Protein AF-A0A3D2JU35-F1 (afdb_monomer_lite)

pLDDT: mean 88.33, std 12.76, range [38.47, 97.06]

Secondary structure (DSSP, 8-state):
--------TT-HHHHHHHHHHTT--HHHHHHHHHTTHHHHHHHHHHHHHHHTT--SSSEEEETTTTEEEESS--HHHHHHHHHHHHHHHTT-

Sequence (92 aa):
MLLRCALHLGLTDVLEQLLEKSNIDIESIRAVFCTGEAHALLESDLREKESLQLSGNPTFVLNEARQKLYGNVGYGVIEANIKEVLKSQNAG

Structure (mmCIF, N/CA/C/O backbone):
data_AF-A0A3D2JU35-F1
#
_entry.id   AF-A0A3D2JU35-F1
#
loop_
_atom_site.group_PDB
_atom_site.id
_atom_site.type_symbol
_atom_site.label_atom_id
_atom_site.label_alt_id
_atom_site.label_comp_id
_atom_site.label_asym_id
_atom_site.label_entity_id
_atom_site.label_seq_id
_atom_site.pdbx_PDB_ins_code
_atom_site.Cartn_x
_atom_site.Cartn_y
_atom_site.Cartn_z
_atom_site.occupancy
_atom_site.B_iso_or_equiv
_atom_site.auth_seq_id
_atom_site.auth_comp_id
_atom_site.auth_asym_id
_atom_site.auth_atom_id
_atom_site.pdbx_PDB_model_num
ATOM 1 N N . MET A 1 1 ? 29.060 9.480 8.451 1.00 38.47 1 MET A N 1
ATOM 2 C CA . MET A 1 1 ? 29.241 8.281 7.600 1.00 38.47 1 MET A CA 1
ATOM 3 C C . MET A 1 1 ? 27.873 7.666 7.275 1.00 38.47 1 MET A C 1
ATOM 5 O O . MET A 1 1 ? 27.588 6.575 7.728 1.00 38.47 1 MET A O 1
ATOM 9 N N . LEU A 1 2 ? 26.999 8.365 6.537 1.00 43.22 2 LEU A N 1
ATOM 10 C CA . LEU A 1 2 ? 25.684 7.844 6.107 1.00 43.22 2 LEU A CA 1
ATOM 11 C C . LEU A 1 2 ? 25.260 8.500 4.781 1.00 43.22 2 LEU A C 1
ATOM 13 O O . LEU A 1 2 ? 24.245 9.175 4.696 1.00 43.22 2 LEU A O 1
ATOM 17 N N . LEU A 1 3 ? 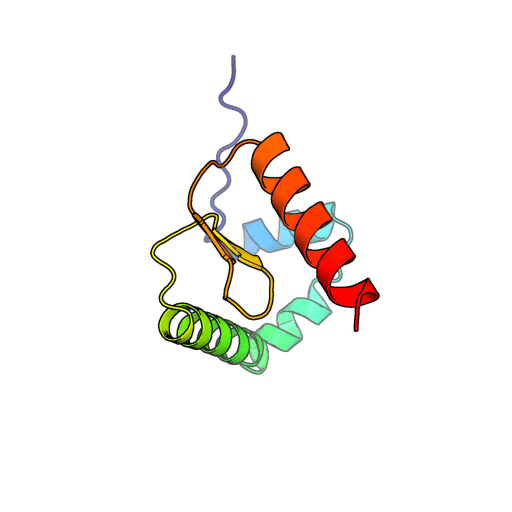26.069 8.328 3.737 1.00 46.50 3 LEU A N 1
ATOM 18 C CA . LEU A 1 3 ? 25.628 8.556 2.359 1.00 46.50 3 LEU A CA 1
ATOM 19 C C . LEU A 1 3 ? 25.962 7.291 1.564 1.00 46.50 3 LEU A C 1
ATOM 21 O O . LEU A 1 3 ? 26.897 7.253 0.771 1.00 46.50 3 LEU A O 1
ATOM 25 N N . ARG A 1 4 ? 25.279 6.187 1.878 1.00 49.97 4 ARG A N 1
ATOM 26 C CA . ARG A 1 4 ? 25.370 4.968 1.068 1.00 49.97 4 ARG A CA 1
ATOM 27 C C . ARG A 1 4 ? 24.235 4.999 0.049 1.00 49.97 4 ARG A C 1
ATOM 29 O O . ARG A 1 4 ? 23.097 4.721 0.391 1.00 49.97 4 ARG A O 1
ATOM 36 N N . CYS A 1 5 ? 24.613 5.366 -1.174 1.00 52.78 5 CYS A N 1
ATOM 37 C CA . CYS A 1 5 ? 23.927 5.100 -2.438 1.00 52.78 5 CYS A CA 1
ATOM 38 C C . CYS A 1 5 ? 22.491 5.636 -2.559 1.00 52.78 5 CYS A C 1
ATOM 40 O O . CYS A 1 5 ? 21.525 4.915 -2.334 1.00 52.78 5 CYS A O 1
ATOM 42 N N . ALA A 1 6 ? 22.351 6.882 -3.020 1.00 76.50 6 ALA A N 1
ATOM 43 C CA . ALA A 1 6 ? 21.108 7.302 -3.660 1.00 76.50 6 ALA A CA 1
ATOM 44 C C . ALA A 1 6 ? 20.969 6.536 -4.987 1.00 76.50 6 ALA A C 1
ATOM 46 O O . ALA A 1 6 ? 21.811 6.677 -5.873 1.00 76.50 6 ALA A O 1
ATOM 47 N N . LEU A 1 7 ? 19.943 5.693 -5.102 1.00 82.19 7 LEU A N 1
ATOM 48 C CA . LEU A 1 7 ? 19.612 4.967 -6.327 1.00 82.19 7 LEU A CA 1
ATOM 49 C C . LEU A 1 7 ? 18.515 5.736 -7.073 1.00 82.19 7 LEU A C 1
ATOM 51 O O . LEU A 1 7 ? 17.534 6.156 -6.458 1.00 82.19 7 LEU A O 1
ATOM 55 N N . HIS A 1 8 ? 18.663 5.940 -8.384 1.00 86.94 8 HIS A N 1
ATOM 56 C CA . HIS A 1 8 ? 17.645 6.641 -9.167 1.00 86.94 8 HIS A CA 1
ATOM 57 C C . HIS A 1 8 ? 16.533 5.669 -9.581 1.00 86.94 8 HIS A C 1
ATOM 59 O O . HIS A 1 8 ? 16.620 5.016 -10.615 1.00 86.94 8 HIS A O 1
ATOM 65 N N . LEU A 1 9 ? 15.481 5.581 -8.761 1.00 87.56 9 LEU A N 1
ATOM 66 C CA . LEU A 1 9 ? 14.341 4.675 -8.975 1.00 87.56 9 LEU A CA 1
ATOM 67 C C . LEU A 1 9 ? 13.482 5.023 -10.205 1.00 87.56 9 LEU A C 1
ATOM 69 O O . LEU A 1 9 ? 12.588 4.262 -10.550 1.00 87.56 9 LEU A O 1
ATOM 73 N N . GLY A 1 10 ? 13.746 6.154 -10.869 1.00 88.00 10 GLY A N 1
ATOM 74 C CA . GLY A 1 10 ? 13.110 6.508 -12.141 1.00 88.00 10 GLY A CA 1
ATOM 75 C C . GLY A 1 10 ? 13.699 5.791 -13.363 1.00 88.00 10 GLY A C 1
ATOM 76 O O . GLY A 1 10 ? 13.187 5.980 -14.461 1.00 88.00 10 GLY A O 1
ATOM 77 N N . LEU A 1 11 ? 14.773 5.006 -13.201 1.00 92.06 11 LEU A N 1
ATOM 78 C CA . LEU A 1 11 ? 15.412 4.264 -14.294 1.00 92.06 11 LEU A CA 1
ATOM 79 C C . LEU A 1 11 ? 15.004 2.794 -14.267 1.00 92.06 11 LEU A C 1
ATOM 81 O O . LEU A 1 11 ? 15.187 2.120 -13.253 1.00 92.06 11 LEU A O 1
ATOM 85 N N . THR A 1 12 ? 14.550 2.278 -15.407 1.00 90.06 12 THR A N 1
ATOM 86 C CA . THR A 1 12 ? 14.168 0.867 -15.561 1.00 90.06 12 THR A CA 1
ATOM 87 C C . THR A 1 12 ? 15.316 -0.076 -15.207 1.00 90.06 12 THR A C 1
ATOM 89 O O . THR A 1 12 ? 15.129 -0.953 -14.371 1.00 90.06 12 THR A O 1
ATOM 92 N N . ASP A 1 13 ? 16.527 0.171 -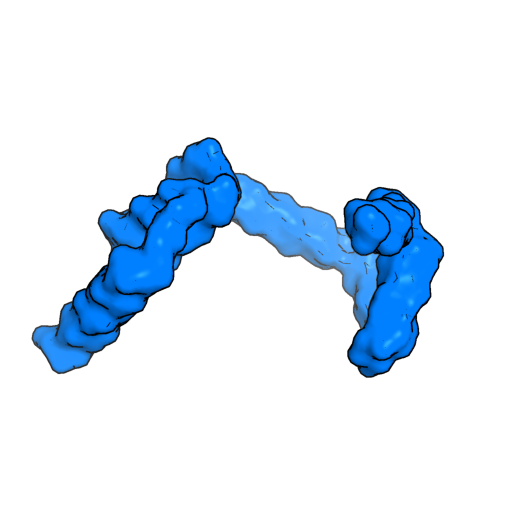15.715 1.00 92.31 13 ASP A N 1
ATOM 93 C CA . ASP A 1 13 ? 17.705 -0.668 -15.437 1.00 92.31 13 ASP A CA 1
ATOM 94 C C . ASP A 1 13 ? 18.028 -0.765 -13.938 1.00 92.31 13 ASP A C 1
ATOM 96 O O . ASP A 1 13 ? 18.542 -1.774 -13.455 1.00 92.31 13 ASP A O 1
ATOM 100 N N . VAL A 1 14 ? 17.742 0.297 -13.179 1.00 93.31 14 VAL A N 1
ATOM 101 C CA . VAL A 1 14 ? 17.938 0.321 -11.726 1.00 93.31 14 VAL A CA 1
ATOM 102 C C . VAL A 1 14 ? 16.890 -0.542 -11.027 1.00 93.31 14 VAL A C 1
ATOM 104 O O . VAL A 1 14 ? 17.228 -1.269 -10.092 1.00 93.31 14 VAL A O 1
ATOM 107 N N . LEU A 1 15 ? 15.632 -0.468 -11.463 1.00 91.50 15 LEU A N 1
ATOM 108 C CA . LEU A 1 15 ? 14.549 -1.286 -10.921 1.00 91.50 15 LEU A CA 1
ATOM 109 C C . LEU A 1 15 ? 14.766 -2.771 -11.240 1.00 91.50 15 LEU A C 1
ATOM 111 O O . LEU A 1 15 ? 14.624 -3.601 -10.348 1.00 91.50 15 LEU A O 1
ATOM 115 N N . GLU A 1 16 ? 15.197 -3.108 -12.454 1.00 92.12 16 GLU A N 1
ATOM 116 C CA . GLU A 1 16 ? 15.505 -4.486 -12.857 1.00 92.12 16 GLU A CA 1
ATOM 117 C C . GLU A 1 16 ? 16.639 -5.093 -12.021 1.00 92.12 16 GLU A C 1
ATOM 119 O O . GLU A 1 16 ? 16.485 -6.184 -11.475 1.00 92.12 16 GLU A O 1
ATOM 124 N N . GLN A 1 17 ? 17.718 -4.343 -11.775 1.00 92.38 17 GLN A N 1
ATOM 125 C CA . GLN A 1 17 ? 18.788 -4.779 -10.866 1.00 92.38 17 GLN A CA 1
ATOM 126 C C . GLN A 1 17 ? 18.303 -5.028 -9.429 1.00 92.38 17 GLN A C 1
ATOM 128 O O . GLN A 1 17 ? 18.888 -5.840 -8.706 1.00 92.38 17 GLN A O 1
ATOM 133 N N . LEU A 1 18 ? 17.286 -4.297 -8.960 1.00 92.56 18 LEU A N 1
ATOM 134 C CA . LEU A 1 18 ? 16.684 -4.538 -7.645 1.00 92.56 18 LEU A CA 1
ATOM 135 C C . LEU A 1 18 ? 15.822 -5.803 -7.655 1.00 92.56 18 LEU A C 1
ATOM 137 O O . LEU A 1 18 ? 15.909 -6.588 -6.714 1.00 92.56 18 LEU A O 1
ATOM 141 N N . LEU A 1 19 ? 15.048 -6.024 -8.718 1.00 93.00 19 LEU A N 1
ATOM 142 C CA . LEU A 1 19 ? 14.223 -7.221 -8.891 1.00 93.00 19 LEU A CA 1
ATOM 143 C C . LEU A 1 19 ? 15.076 -8.494 -8.948 1.00 93.00 19 LEU A C 1
ATOM 145 O O . LEU A 1 19 ? 14.784 -9.449 -8.228 1.00 93.00 19 LEU A O 1
ATOM 149 N N . GLU A 1 20 ? 16.182 -8.468 -9.696 1.00 92.81 20 GLU A N 1
ATOM 150 C CA . GLU A 1 20 ? 17.191 -9.537 -9.726 1.00 92.81 20 GLU A CA 1
ATOM 151 C C . GLU A 1 20 ? 17.715 -9.867 -8.323 1.00 92.81 20 GLU A C 1
ATOM 153 O O . GLU A 1 20 ? 17.729 -11.026 -7.909 1.00 92.81 20 GLU A O 1
ATOM 158 N N . LYS A 1 21 ? 18.098 -8.844 -7.546 1.00 93.44 21 LYS A N 1
ATOM 159 C CA . LYS A 1 21 ? 18.594 -9.019 -6.168 1.00 93.44 21 LYS A CA 1
ATOM 160 C C . LYS A 1 21 ? 17.536 -9.561 -5.214 1.00 93.44 21 LYS A C 1
ATOM 162 O O . LYS A 1 21 ? 17.882 -10.238 -4.248 1.00 93.44 21 LYS A O 1
ATOM 167 N N . SER A 1 22 ? 16.270 -9.243 -5.462 1.00 93.50 22 SER A N 1
ATOM 168 C CA . SER A 1 22 ? 15.125 -9.749 -4.706 1.00 93.50 22 SER A CA 1
ATOM 169 C C . SER A 1 22 ? 14.614 -11.097 -5.218 1.00 93.50 22 SER A C 1
ATOM 171 O O . SER A 1 22 ? 13.656 -11.619 -4.653 1.00 93.50 22 SER A O 1
ATOM 173 N N . ASN A 1 23 ? 15.264 -11.681 -6.234 1.00 93.94 23 ASN A N 1
ATOM 174 C CA . ASN A 1 23 ? 14.908 -12.965 -6.833 1.00 93.94 23 ASN A CA 1
ATOM 175 C C . ASN A 1 23 ? 13.461 -12.989 -7.375 1.00 93.94 23 ASN A C 1
ATOM 177 O O . ASN A 1 23 ? 12.758 -13.996 -7.257 1.00 93.94 23 ASN A O 1
ATOM 181 N N . ILE A 1 24 ? 13.023 -11.855 -7.932 1.00 93.50 24 ILE A N 1
ATOM 182 C CA . ILE A 1 24 ? 11.711 -11.658 -8.558 1.00 93.50 24 ILE A CA 1
ATOM 183 C C . ILE A 1 24 ? 11.857 -11.821 -10.075 1.00 93.50 24 ILE A C 1
ATOM 185 O O . ILE A 1 24 ? 12.806 -11.309 -10.667 1.00 93.50 24 ILE A O 1
ATOM 189 N N . ASP A 1 25 ? 10.912 -12.521 -10.706 1.00 93.25 25 ASP A N 1
ATOM 190 C CA . ASP A 1 25 ? 10.918 -12.762 -12.151 1.00 93.25 25 ASP A CA 1
ATOM 191 C C . ASP A 1 25 ? 10.633 -11.477 -12.946 1.00 93.25 25 ASP A C 1
ATOM 193 O O . ASP A 1 25 ? 9.495 -11.000 -13.010 1.00 93.25 25 ASP A O 1
ATOM 197 N N . ILE A 1 26 ? 11.677 -10.931 -13.572 1.00 93.06 26 ILE A N 1
ATOM 198 C CA . ILE A 1 26 ? 11.615 -9.706 -14.377 1.00 93.06 26 ILE A CA 1
ATOM 199 C C . ILE A 1 26 ? 10.693 -9.870 -15.586 1.00 93.06 26 ILE A C 1
ATOM 201 O O . ILE A 1 26 ? 9.972 -8.930 -15.929 1.00 93.06 26 ILE A O 1
ATOM 205 N N . GLU A 1 27 ? 10.680 -11.039 -16.229 1.00 92.25 27 GLU A N 1
ATOM 206 C CA . GLU A 1 27 ? 9.920 -11.229 -17.467 1.00 92.25 27 GLU A CA 1
ATOM 207 C C . GLU A 1 27 ? 8.411 -11.175 -17.203 1.00 92.25 27 GLU A C 1
ATOM 209 O O . GLU A 1 27 ? 7.675 -10.535 -17.960 1.00 92.25 27 GLU A O 1
ATOM 214 N N . SER A 1 28 ? 7.955 -11.733 -16.074 1.00 90.62 28 SER A N 1
ATOM 215 C CA . SER A 1 28 ? 6.560 -11.593 -15.638 1.00 90.62 28 SER A CA 1
ATOM 216 C C . SER A 1 28 ? 6.147 -10.129 -15.443 1.00 90.62 28 SER A C 1
ATOM 218 O O . SER A 1 28 ? 5.050 -9.737 -15.835 1.00 90.62 28 SER A O 1
ATOM 220 N N . ILE A 1 29 ? 7.039 -9.295 -14.901 1.00 90.12 29 ILE A N 1
ATOM 221 C CA . ILE A 1 29 ? 6.776 -7.873 -14.661 1.00 90.12 29 ILE A CA 1
ATOM 222 C C . ILE A 1 29 ? 6.727 -7.112 -15.987 1.00 90.12 29 ILE A C 1
ATOM 224 O O . ILE A 1 29 ? 5.777 -6.366 -16.233 1.00 90.12 29 ILE A O 1
ATOM 228 N N . ARG A 1 30 ? 7.712 -7.323 -16.870 1.00 89.25 30 ARG A N 1
ATOM 229 C CA . ARG A 1 30 ? 7.762 -6.686 -18.196 1.00 89.25 30 ARG A CA 1
ATOM 230 C C . ARG A 1 30 ? 6.497 -6.960 -19.005 1.00 89.25 30 ARG A C 1
ATOM 232 O O . ARG A 1 30 ? 5.958 -6.033 -19.607 1.00 89.25 30 ARG A O 1
ATOM 239 N N . ALA A 1 31 ? 5.986 -8.191 -18.962 1.00 90.44 31 ALA A N 1
ATOM 240 C CA . ALA A 1 31 ? 4.756 -8.558 -19.656 1.00 90.44 31 ALA A CA 1
ATOM 241 C C . ALA A 1 31 ? 3.561 -7.671 -19.249 1.00 90.44 31 ALA A C 1
ATOM 243 O O . ALA A 1 31 ? 2.844 -7.185 -20.123 1.00 90.44 31 ALA A O 1
ATOM 244 N N . VAL A 1 32 ? 3.392 -7.388 -17.951 1.00 89.38 32 VAL A N 1
ATOM 245 C CA . VAL A 1 32 ? 2.295 -6.547 -17.426 1.00 89.38 32 VAL A CA 1
ATOM 246 C C . VAL A 1 32 ? 2.466 -5.067 -17.806 1.00 89.38 32 VAL A C 1
ATOM 248 O O . VAL A 1 32 ? 1.485 -4.357 -18.041 1.00 89.38 32 VAL A O 1
ATOM 251 N N . PHE A 1 33 ? 3.706 -4.579 -17.919 1.00 86.81 33 PHE A N 1
ATOM 252 C CA . PHE A 1 33 ? 3.968 -3.225 -18.422 1.00 86.81 33 PHE A CA 1
ATOM 253 C C . PHE A 1 33 ? 3.687 -3.098 -19.928 1.00 86.81 33 PHE A C 1
ATOM 255 O O . PHE A 1 33 ? 3.169 -2.071 -20.365 1.00 86.81 33 PHE A O 1
ATOM 262 N N . CYS A 1 34 ? 3.962 -4.138 -20.724 1.00 88.50 34 CYS A N 1
ATOM 263 C CA . CYS A 1 34 ? 3.711 -4.132 -22.169 1.00 88.50 34 CYS A CA 1
ATOM 264 C C . CYS A 1 34 ? 2.220 -4.147 -22.541 1.00 88.50 34 CYS A C 1
ATOM 266 O O . CYS A 1 34 ? 1.861 -3.637 -23.601 1.00 88.50 34 CYS A O 1
ATOM 268 N N . THR A 1 35 ? 1.348 -4.709 -21.699 1.00 91.38 35 THR A N 1
ATOM 269 C CA . THR A 1 35 ? -0.107 -4.739 -21.947 1.00 91.38 35 THR A CA 1
ATOM 270 C C . THR A 1 35 ? -0.820 -3.451 -21.529 1.00 91.38 35 THR A C 1
ATOM 272 O O . THR A 1 35 ? -1.996 -3.276 -21.841 1.00 91.38 35 THR A O 1
ATOM 275 N N . GLY A 1 36 ? -0.136 -2.543 -20.823 1.00 88.62 36 GLY A N 1
ATOM 276 C CA . GLY A 1 36 ? -0.737 -1.341 -20.239 1.00 88.62 36 GLY A CA 1
ATOM 277 C C . GLY A 1 36 ? -1.577 -1.605 -18.983 1.00 88.62 36 GLY A C 1
ATOM 278 O O . GLY A 1 36 ? -2.091 -0.660 -18.386 1.00 88.62 36 GLY A O 1
ATOM 279 N N . GLU A 1 37 ? -1.685 -2.859 -18.543 1.00 92.25 37 GLU A N 1
ATOM 280 C CA . GLU A 1 37 ? -2.453 -3.259 -17.361 1.00 92.25 37 GLU A CA 1
ATOM 281 C C . GLU A 1 37 ? -1.931 -2.580 -16.090 1.00 92.25 37 GLU A C 1
ATOM 283 O O . GLU A 1 37 ? -2.715 -2.019 -15.326 1.00 92.25 37 GLU A O 1
ATOM 288 N N . ALA A 1 38 ? -0.605 -2.515 -15.918 1.00 91.62 38 ALA A N 1
ATOM 289 C CA . ALA A 1 38 ? 0.017 -1.799 -14.801 1.00 91.62 38 ALA A CA 1
ATOM 290 C C . ALA A 1 38 ? -0.401 -0.317 -14.745 1.00 91.62 38 ALA A C 1
ATOM 292 O O . ALA A 1 38 ? -0.651 0.224 -13.668 1.00 91.62 38 ALA A O 1
ATOM 293 N N . HIS A 1 39 ? -0.511 0.342 -15.903 1.00 92.88 39 HIS A N 1
ATOM 294 C CA . HIS A 1 39 ? -0.935 1.740 -15.979 1.00 92.88 39 HIS A CA 1
ATOM 295 C C . HIS A 1 39 ? -2.423 1.907 -15.657 1.00 92.88 39 HIS A C 1
ATOM 297 O O . HIS A 1 39 ? -2.792 2.858 -14.973 1.00 92.88 39 HIS A O 1
ATOM 303 N N . ALA A 1 40 ? -3.271 0.984 -16.117 1.00 94.94 40 ALA A N 1
ATOM 304 C CA . ALA A 1 40 ? -4.701 1.006 -15.824 1.00 94.94 40 ALA A CA 1
ATOM 305 C C . ALA A 1 40 ? -4.987 0.792 -14.328 1.00 94.94 40 ALA A C 1
ATOM 307 O O . ALA A 1 40 ? -5.830 1.491 -13.765 1.00 94.94 40 ALA A O 1
ATOM 308 N N . LEU A 1 41 ? -4.261 -0.127 -13.683 1.00 95.50 41 LEU A N 1
ATOM 309 C CA . LEU A 1 41 ? -4.340 -0.349 -12.237 1.00 95.50 41 LEU A CA 1
ATOM 310 C C . LEU A 1 41 ? -3.887 0.889 -11.457 1.00 95.50 41 LEU A C 1
ATOM 312 O O . LEU A 1 41 ? -4.620 1.357 -10.593 1.00 95.50 41 LEU A O 1
ATOM 316 N N . LEU A 1 42 ? -2.751 1.491 -11.828 1.00 95.00 42 LEU A N 1
ATOM 317 C CA . LEU A 1 42 ? -2.277 2.725 -11.192 1.00 95.00 42 LEU A CA 1
ATOM 318 C C . LEU A 1 42 ? -3.304 3.863 -11.304 1.00 95.00 42 LEU A C 1
ATOM 320 O O . LEU A 1 42 ? -3.551 4.584 -10.342 1.00 95.00 42 LEU A O 1
ATOM 324 N N . GLU A 1 43 ? -3.918 4.029 -12.472 1.00 96.69 43 GLU A N 1
ATOM 325 C CA . GLU A 1 43 ? -4.957 5.037 -12.680 1.00 96.69 43 GLU A CA 1
ATOM 326 C C . GLU A 1 43 ? -6.226 4.740 -11.855 1.00 96.69 43 GLU A C 1
ATOM 328 O O . GLU A 1 43 ? -6.882 5.660 -11.362 1.00 96.69 43 GLU A O 1
ATOM 333 N N . SER A 1 44 ? -6.576 3.462 -11.676 1.00 97.06 44 SER A N 1
ATOM 334 C CA . SER A 1 44 ? -7.659 3.053 -10.777 1.00 97.06 44 SER A CA 1
ATOM 335 C C . SER A 1 44 ? -7.366 3.461 -9.332 1.00 97.06 44 SER A C 1
ATOM 337 O O . SER A 1 44 ? -8.229 4.060 -8.689 1.00 97.06 44 SER A O 1
ATOM 339 N N . ASP A 1 45 ? -6.142 3.233 -8.854 1.00 94.75 45 ASP A N 1
ATOM 340 C CA . ASP A 1 45 ? -5.713 3.626 -7.507 1.00 94.75 45 ASP A CA 1
ATOM 341 C C . ASP A 1 45 ? -5.748 5.156 -7.325 1.00 94.75 45 ASP A C 1
ATOM 343 O O . ASP A 1 45 ? -6.151 5.669 -6.276 1.00 94.75 45 ASP A O 1
ATOM 347 N N . LEU A 1 46 ? -5.370 5.920 -8.359 1.00 94.75 46 LEU A N 1
ATOM 348 C CA . LEU A 1 46 ? -5.454 7.385 -8.347 1.00 94.75 46 LEU A CA 1
ATOM 349 C C . LEU A 1 46 ? -6.906 7.880 -8.280 1.00 94.75 46 LEU A C 1
ATOM 351 O O . LEU A 1 46 ? -7.198 8.794 -7.506 1.00 94.75 46 LEU A O 1
ATOM 355 N N . ARG A 1 47 ? -7.829 7.254 -9.019 1.00 96.69 47 ARG A N 1
ATOM 356 C CA . ARG A 1 47 ? -9.269 7.549 -8.913 1.00 96.69 47 ARG A CA 1
ATOM 357 C C . ARG A 1 47 ? -9.832 7.182 -7.543 1.00 96.69 47 ARG A C 1
ATOM 359 O O . ARG A 1 47 ? -10.624 7.937 -6.978 1.00 96.69 47 ARG A O 1
ATOM 366 N N . GLU A 1 48 ? -9.424 6.048 -6.983 1.00 94.50 48 GLU A N 1
ATOM 367 C CA . GLU A 1 48 ? -9.851 5.636 -5.646 1.00 94.50 48 GLU A CA 1
ATOM 368 C C . GLU A 1 48 ? -9.370 6.629 -4.581 1.00 94.50 48 GLU A C 1
ATOM 370 O O . GLU A 1 48 ? -10.150 7.039 -3.720 1.00 94.50 48 GLU A O 1
ATOM 375 N N . LYS A 1 49 ? -8.122 7.102 -4.679 1.00 94.25 49 LYS A N 1
ATOM 376 C CA . LYS A 1 49 ? -7.581 8.159 -3.813 1.00 94.25 49 LYS A CA 1
ATOM 377 C C . LYS A 1 49 ? -8.464 9.414 -3.818 1.00 94.25 49 LYS A C 1
ATOM 379 O O . LYS A 1 49 ? -8.699 9.992 -2.752 1.00 94.25 49 LYS A O 1
ATOM 384 N N . GLU A 1 50 ? -8.937 9.845 -4.988 1.00 93.94 50 GLU A N 1
ATOM 385 C CA . GLU A 1 50 ? -9.845 10.993 -5.123 1.00 93.94 50 GLU A CA 1
ATOM 386 C C . GLU A 1 50 ? -11.212 10.713 -4.491 1.00 93.94 50 GLU A C 1
ATOM 388 O O . GLU A 1 50 ? -11.693 11.517 -3.690 1.00 93.94 50 GLU A O 1
ATOM 393 N N . SER A 1 51 ? -11.798 9.546 -4.776 1.00 94.06 51 SER A N 1
ATOM 394 C CA . SER A 1 51 ? -13.073 9.101 -4.195 1.00 94.06 51 SER A CA 1
ATOM 395 C C . SER A 1 51 ? -13.017 9.043 -2.664 1.00 94.06 51 SER A C 1
ATOM 397 O O . SER A 1 51 ? -13.934 9.481 -1.967 1.00 94.06 51 SER A O 1
ATOM 399 N N . LEU A 1 52 ? -11.901 8.563 -2.118 1.00 93.56 52 LEU A N 1
ATOM 400 C CA . LEU A 1 52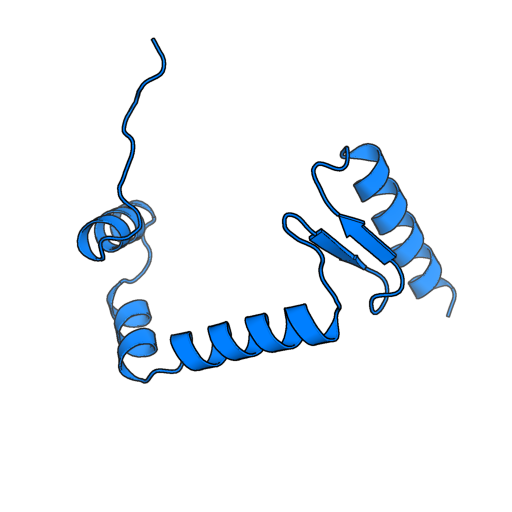 ? -11.643 8.507 -0.684 1.00 93.56 52 LEU A CA 1
ATOM 401 C C . LEU A 1 52 ? -11.180 9.850 -0.103 1.00 93.56 52 LEU A C 1
ATOM 403 O O . LEU A 1 52 ? -10.976 9.928 1.109 1.00 93.56 52 LEU A O 1
ATOM 407 N N . GLN A 1 53 ? -11.037 10.908 -0.906 1.00 93.06 53 GLN A N 1
ATOM 408 C CA . GLN A 1 53 ? -10.601 12.241 -0.473 1.00 93.06 53 GLN A CA 1
ATOM 409 C C . GLN A 1 53 ? -9.319 12.191 0.379 1.00 93.06 53 GLN A C 1
ATOM 411 O O . GLN A 1 53 ? -9.249 12.775 1.463 1.00 93.06 53 GLN A O 1
ATOM 416 N N . LEU A 1 54 ? -8.315 11.427 -0.064 1.00 93.75 54 LEU A N 1
ATOM 417 C CA . LEU A 1 54 ? -7.071 11.271 0.692 1.00 93.75 54 LEU A CA 1
ATOM 418 C C . LEU A 1 54 ? -6.189 12.520 0.552 1.00 93.75 54 LEU A C 1
ATOM 420 O O . LEU A 1 54 ? -5.728 12.853 -0.540 1.00 93.75 54 LEU A O 1
ATOM 424 N N . SER A 1 55 ? -5.899 13.174 1.678 1.00 88.12 55 SER A N 1
ATOM 425 C CA . SER A 1 55 ? -5.130 14.428 1.721 1.00 88.12 55 SER A CA 1
ATOM 426 C C . SER A 1 55 ? -3.622 14.262 1.492 1.00 88.12 55 SER A C 1
ATOM 428 O O . SER A 1 55 ? -2.934 15.250 1.246 1.00 88.12 55 SER A O 1
ATOM 430 N N . GLY A 1 56 ? -3.088 13.039 1.571 1.00 89.75 56 GLY A N 1
ATOM 431 C CA . GLY A 1 56 ? -1.666 12.768 1.354 1.00 89.75 56 GLY A CA 1
ATOM 432 C C . GLY A 1 56 ? -1.242 11.355 1.758 1.00 89.75 56 GLY A C 1
ATOM 433 O O . GLY A 1 56 ? -2.080 10.474 1.957 1.00 89.75 56 GLY A O 1
ATOM 434 N N . ASN A 1 57 ? 0.070 11.139 1.879 1.00 89.25 57 ASN A N 1
ATOM 435 C CA . ASN A 1 57 ? 0.679 9.892 2.342 1.00 89.25 57 ASN A CA 1
ATOM 436 C C . ASN A 1 57 ? 1.504 10.097 3.638 1.00 89.25 57 ASN A C 1
ATOM 438 O O . ASN A 1 57 ? 1.934 11.214 3.923 1.00 89.25 57 ASN A O 1
ATOM 442 N N . PRO A 1 58 ? 1.755 9.030 4.419 1.00 94.44 58 PRO A N 1
ATOM 443 C CA . PRO A 1 58 ? 0.999 7.778 4.429 1.00 94.44 58 PRO A CA 1
ATOM 444 C C . PRO A 1 58 ? -0.432 8.015 4.945 1.00 94.44 58 PRO A C 1
ATOM 446 O O . PRO A 1 58 ? -0.658 8.885 5.786 1.00 94.44 58 PRO A O 1
ATOM 449 N N . THR A 1 59 ? -1.394 7.245 4.433 1.00 95.19 59 THR A N 1
ATOM 450 C CA . THR A 1 59 ? -2.772 7.242 4.943 1.00 95.19 59 THR A CA 1
ATOM 451 C C . THR A 1 59 ? -3.253 5.811 5.125 1.00 95.19 59 THR A C 1
ATOM 453 O O . THR A 1 59 ? -3.132 5.003 4.209 1.00 95.19 59 THR A O 1
ATOM 456 N N . PHE A 1 60 ? -3.832 5.512 6.287 1.00 94.50 60 PHE A N 1
ATOM 457 C CA . PHE A 1 60 ? -4.545 4.260 6.536 1.00 94.50 60 PHE A CA 1
ATOM 458 C C . PHE A 1 60 ? -6.045 4.521 6.493 1.00 94.50 60 PHE A C 1
ATOM 460 O O . PHE A 1 60 ? -6.546 5.371 7.231 1.00 94.50 60 PHE A O 1
ATOM 467 N N . VAL A 1 61 ? -6.752 3.782 5.643 1.00 93.75 61 VAL A N 1
ATOM 468 C CA . VAL A 1 61 ? -8.212 3.812 5.531 1.00 93.75 61 VAL A CA 1
ATOM 469 C C . VAL A 1 61 ? -8.745 2.543 6.185 1.00 93.75 61 VAL A C 1
ATOM 471 O O . VAL A 1 61 ? -8.407 1.440 5.768 1.00 93.75 61 VAL A O 1
ATOM 474 N N . LEU A 1 62 ? -9.536 2.693 7.244 1.00 93.50 62 LEU A N 1
ATOM 475 C CA . LEU A 1 62 ? -10.054 1.592 8.055 1.00 93.50 62 LEU A CA 1
ATOM 476 C C . LEU A 1 62 ? -11.579 1.699 8.165 1.00 93.50 62 LEU A C 1
ATOM 478 O O . LEU A 1 62 ? -12.145 2.790 8.045 1.00 93.50 62 LEU A O 1
ATOM 482 N N . ASN A 1 63 ? -12.231 0.565 8.438 1.00 91.31 63 ASN A N 1
ATOM 483 C CA . ASN A 1 63 ? -13.671 0.488 8.702 1.00 91.31 63 ASN A CA 1
ATOM 484 C C . ASN A 1 63 ? -14.526 1.133 7.596 1.00 91.31 63 ASN A C 1
ATOM 486 O O . ASN A 1 63 ? -15.214 2.120 7.851 1.00 91.31 63 ASN A O 1
ATOM 490 N N . GLU A 1 64 ? -14.419 0.631 6.359 1.00 90.00 64 GLU A N 1
ATOM 491 C CA . GLU A 1 64 ? -15.186 1.145 5.206 1.00 90.00 64 GLU A CA 1
ATOM 492 C C . GLU A 1 64 ? -15.046 2.670 5.035 1.00 90.00 64 GLU A C 1
ATOM 494 O O . GLU A 1 64 ? -16.015 3.399 4.836 1.00 90.00 64 GLU A O 1
ATOM 499 N N . ALA A 1 65 ? -13.818 3.171 5.190 1.00 89.50 65 ALA A N 1
ATOM 500 C CA . ALA A 1 65 ? -13.465 4.589 5.121 1.00 89.50 65 ALA A CA 1
ATOM 501 C C . ALA A 1 65 ? -14.040 5.508 6.218 1.00 89.50 65 ALA A C 1
ATOM 503 O O . ALA A 1 65 ? -13.844 6.726 6.145 1.00 89.50 65 ALA A O 1
ATOM 504 N N . ARG A 1 66 ? -14.658 4.963 7.277 1.00 90.25 66 ARG A N 1
ATOM 505 C CA . ARG A 1 66 ? -15.097 5.741 8.455 1.00 90.25 66 ARG A CA 1
ATOM 506 C C . ARG A 1 66 ? -13.932 6.261 9.292 1.00 90.25 66 ARG A C 1
ATOM 508 O O . ARG A 1 66 ? -14.085 7.244 10.010 1.00 90.25 66 ARG A O 1
ATOM 515 N N . GLN A 1 67 ? -12.779 5.601 9.220 1.00 92.50 67 GLN A N 1
ATOM 516 C CA . GLN A 1 67 ? -11.565 5.993 9.928 1.00 92.50 67 GLN A CA 1
ATOM 517 C C . GLN A 1 67 ? -10.443 6.236 8.914 1.00 92.50 67 GLN A C 1
ATOM 519 O O . GLN A 1 67 ? -10.136 5.370 8.096 1.00 92.50 67 GLN A O 1
ATOM 524 N N . LYS A 1 68 ? -9.822 7.420 8.974 1.00 93.75 68 LYS A N 1
ATOM 525 C CA . LYS A 1 68 ? -8.672 7.797 8.143 1.00 93.75 68 LYS A CA 1
ATOM 526 C C . LYS A 1 68 ? -7.557 8.320 9.040 1.00 93.75 68 LYS A C 1
ATOM 528 O O . LYS A 1 68 ? -7.726 9.342 9.702 1.00 93.75 68 LYS A O 1
ATOM 533 N N . LEU A 1 69 ? -6.427 7.622 9.064 1.00 94.62 69 LEU A N 1
ATOM 534 C CA . LEU A 1 69 ? -5.233 8.029 9.805 1.00 94.62 69 LEU A CA 1
ATOM 535 C C . LEU A 1 69 ? -4.219 8.586 8.809 1.00 94.62 69 LEU A C 1
ATOM 537 O O . LEU A 1 69 ? -3.624 7.816 8.060 1.00 94.62 69 LEU A O 1
ATOM 541 N N . TYR A 1 70 ? -4.055 9.908 8.781 1.00 94.25 70 TYR A N 1
ATOM 542 C CA . TYR A 1 70 ? -3.166 10.606 7.850 1.00 94.25 70 TYR A CA 1
ATOM 543 C C . TYR A 1 70 ? -1.886 11.094 8.539 1.00 94.25 70 TYR A C 1
ATOM 545 O O . TYR A 1 70 ? -1.935 11.685 9.620 1.00 94.25 70 TYR A O 1
ATOM 553 N N . GLY A 1 71 ? -0.750 10.890 7.870 1.00 93.19 71 GLY A N 1
ATOM 554 C CA . GLY A 1 71 ? 0.568 11.345 8.296 1.00 93.19 71 GLY A CA 1
ATOM 555 C C . GLY A 1 71 ? 1.308 10.315 9.146 1.00 93.19 71 GLY A C 1
ATOM 556 O O . GLY A 1 71 ? 0.908 9.157 9.260 1.00 93.19 71 GLY A O 1
ATOM 557 N N . ASN A 1 72 ? 2.414 10.743 9.754 1.00 94.06 72 ASN A N 1
ATOM 558 C CA . ASN A 1 72 ? 3.253 9.894 10.605 1.00 94.06 72 ASN A CA 1
ATOM 559 C C . ASN A 1 72 ? 2.584 9.644 11.966 1.00 94.06 72 ASN A C 1
ATOM 561 O O . ASN A 1 72 ? 2.998 10.174 12.997 1.00 94.06 72 ASN A O 1
ATOM 565 N N . VAL A 1 73 ? 1.514 8.855 11.953 1.00 93.75 73 VAL A N 1
ATOM 566 C CA . VAL A 1 73 ? 0.759 8.455 13.137 1.00 93.75 73 VAL A CA 1
ATOM 567 C C . VAL A 1 73 ? 1.548 7.398 13.912 1.00 93.75 73 VAL A C 1
ATOM 569 O 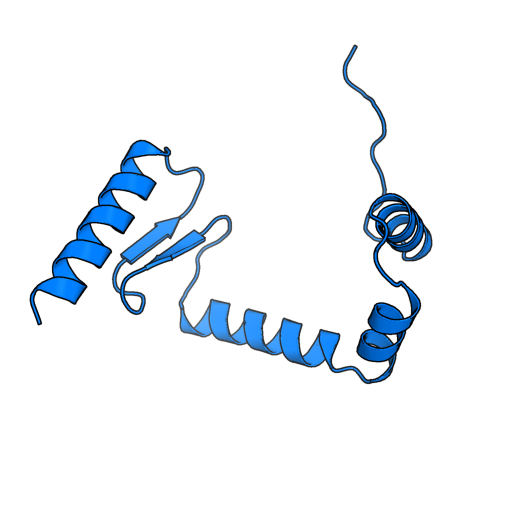O . VAL A 1 73 ? 2.084 6.451 13.340 1.00 93.75 73 VAL A O 1
ATOM 572 N N . GLY A 1 74 ? 1.633 7.561 15.233 1.00 96.19 74 GLY A N 1
ATOM 573 C CA . GLY A 1 74 ? 2.355 6.626 16.094 1.00 96.19 74 GLY A CA 1
ATOM 574 C C . GLY A 1 74 ? 1.705 5.239 16.145 1.00 96.19 74 GLY A C 1
ATOM 575 O O . GLY A 1 74 ? 0.479 5.112 16.123 1.00 96.19 74 GLY A O 1
ATOM 576 N N . TYR A 1 75 ? 2.526 4.197 16.297 1.00 95.44 75 TYR A N 1
ATOM 577 C CA . TYR A 1 75 ? 2.079 2.799 16.288 1.00 95.44 75 TYR A CA 1
ATOM 578 C C . TYR A 1 75 ? 0.953 2.486 17.281 1.00 95.44 75 TYR A C 1
ATOM 580 O O . TYR A 1 75 ? 0.031 1.765 16.921 1.00 95.44 75 TYR A O 1
ATOM 588 N N . GLY A 1 76 ? 0.972 3.056 18.491 1.00 96.50 76 GLY A N 1
ATOM 589 C CA . GLY A 1 76 ? -0.089 2.815 19.479 1.00 96.50 76 GLY A CA 1
ATOM 590 C C . GLY A 1 76 ? -1.469 3.308 19.026 1.00 96.50 76 GLY A C 1
ATOM 591 O O . GLY A 1 76 ? -2.480 2.680 19.328 1.00 96.50 76 GLY A O 1
ATOM 592 N N . VAL A 1 77 ? -1.522 4.396 18.248 1.00 95.25 77 VAL A N 1
ATOM 593 C CA . VAL A 1 77 ? -2.779 4.911 17.680 1.00 95.25 77 VAL A CA 1
ATOM 594 C C . VAL A 1 77 ? -3.266 3.997 16.559 1.00 95.25 77 VAL A C 1
ATOM 596 O O . VAL A 1 77 ? -4.452 3.673 16.509 1.00 95.25 77 VAL A O 1
ATOM 599 N N . ILE A 1 78 ? -2.357 3.543 15.691 1.00 95.50 78 ILE A N 1
ATOM 600 C CA . ILE A 1 78 ? -2.675 2.594 14.615 1.00 95.50 78 ILE A CA 1
ATOM 601 C C . ILE A 1 78 ? -3.207 1.284 15.215 1.00 95.50 78 ILE A C 1
ATOM 603 O O . ILE A 1 78 ? -4.274 0.813 14.829 1.00 95.50 78 ILE A O 1
ATOM 607 N N . GLU A 1 79 ? -2.509 0.733 16.210 1.00 96.31 79 GLU A N 1
ATOM 608 C CA . GLU A 1 79 ? -2.884 -0.509 16.889 1.00 96.31 79 GLU A CA 1
ATOM 609 C C . GLU A 1 79 ? -4.259 -0.404 17.562 1.00 96.31 79 GLU A C 1
ATOM 611 O O . GLU A 1 79 ? -5.087 -1.305 17.416 1.00 96.31 79 GLU A O 1
ATOM 616 N N . ALA A 1 80 ? -4.527 0.693 18.278 1.00 94.81 80 ALA A N 1
ATOM 617 C CA . ALA A 1 80 ? -5.812 0.907 18.937 1.00 94.81 80 ALA A CA 1
ATOM 618 C C . ALA A 1 80 ? -6.974 0.960 17.932 1.00 94.81 80 ALA A C 1
ATOM 620 O O . ALA A 1 80 ? -8.004 0.331 18.173 1.00 94.81 80 ALA A O 1
ATOM 621 N N . ASN A 1 81 ? 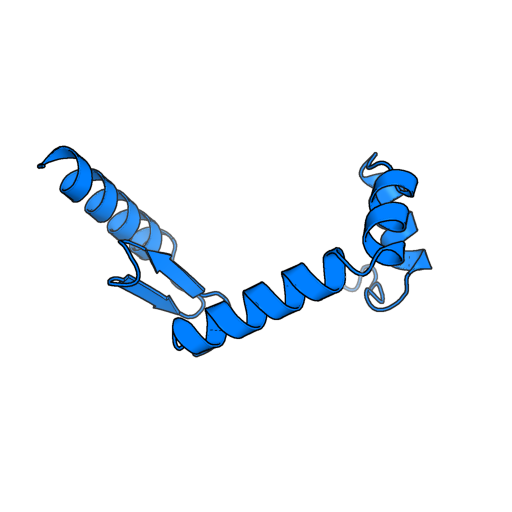-6.795 1.640 16.790 1.00 94.56 81 ASN A N 1
ATOM 622 C CA . ASN A 1 81 ? -7.816 1.695 15.738 1.00 94.56 81 ASN A CA 1
ATOM 623 C C . ASN A 1 81 ? -8.068 0.307 15.135 1.00 94.56 81 ASN A C 1
ATOM 625 O O . ASN A 1 81 ? -9.218 -0.106 15.030 1.00 94.56 81 ASN A O 1
ATOM 629 N N . ILE A 1 82 ? -7.016 -0.456 14.814 1.00 94.38 82 ILE A N 1
ATOM 630 C CA . ILE A 1 82 ? -7.166 -1.824 14.288 1.00 94.38 82 ILE A CA 1
ATOM 631 C C . ILE A 1 82 ? -7.918 -2.716 15.287 1.00 94.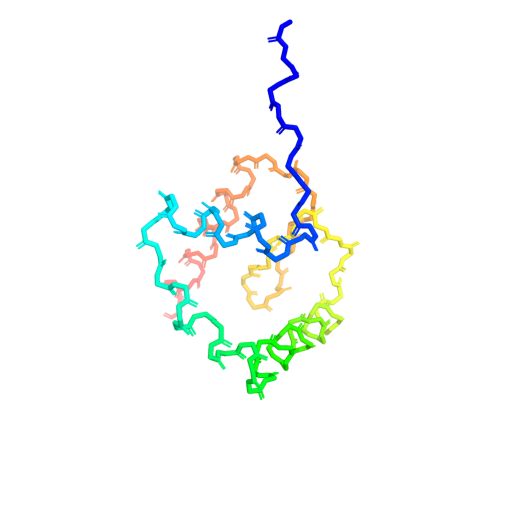38 82 ILE A C 1
ATOM 633 O O . ILE A 1 82 ? -8.865 -3.402 14.904 1.00 94.38 82 ILE A O 1
ATOM 637 N N . LYS A 1 83 ? -7.542 -2.692 16.575 1.00 95.12 83 LYS A N 1
ATOM 638 C CA . LYS A 1 83 ? -8.223 -3.475 17.622 1.00 95.12 83 LYS A CA 1
ATOM 639 C C . LYS A 1 83 ? -9.702 -3.118 17.735 1.00 95.12 83 LYS A C 1
ATOM 641 O O . LYS A 1 83 ? -10.518 -4.010 17.947 1.00 95.12 83 LYS A O 1
ATOM 646 N N . GLU A 1 84 ? -10.041 -1.841 17.605 1.00 92.44 84 GLU A N 1
ATOM 647 C CA . GLU A 1 84 ? -11.428 -1.386 17.654 1.00 92.44 84 GLU A CA 1
ATOM 648 C C . GLU A 1 84 ? -12.235 -1.891 16.454 1.00 92.44 84 GLU A C 1
ATOM 650 O O . GLU A 1 84 ? -13.307 -2.465 16.633 1.00 92.44 84 GLU A O 1
ATOM 655 N N . VAL A 1 85 ? -11.684 -1.781 15.241 1.00 92.56 85 VAL A N 1
ATOM 656 C CA . VAL A 1 85 ? -12.330 -2.279 14.016 1.00 92.56 85 VAL A CA 1
ATOM 657 C C . VAL A 1 85 ? -12.595 -3.785 14.077 1.00 92.56 85 VAL A C 1
ATOM 659 O O . VAL A 1 85 ? -13.658 -4.245 13.663 1.00 92.56 85 VAL A O 1
ATOM 662 N N . LEU A 1 86 ? -11.664 -4.566 14.628 1.00 92.44 86 LEU A N 1
ATOM 663 C CA . LEU A 1 86 ? -11.842 -6.013 14.780 1.00 92.44 86 LEU A CA 1
ATOM 664 C C . LEU A 1 86 ? -12.914 -6.367 15.821 1.00 92.44 86 LEU A C 1
ATOM 666 O O . LEU A 1 86 ? -13.666 -7.321 15.632 1.00 92.44 86 LEU A O 1
ATOM 670 N N . LYS A 1 87 ? -13.029 -5.595 16.909 1.00 90.69 87 LYS A N 1
ATOM 671 C CA . LYS A 1 87 ? -14.103 -5.789 17.896 1.00 90.69 87 LYS A CA 1
ATOM 672 C C . LYS A 1 87 ? -15.475 -5.486 17.307 1.00 90.69 87 LYS A C 1
ATOM 674 O O . LYS A 1 87 ? -16.407 -6.240 17.566 1.00 90.69 87 LYS A O 1
ATOM 679 N N . SER A 1 88 ? -15.602 -4.419 16.517 1.00 77.94 88 SER A N 1
ATOM 680 C CA . SER A 1 88 ? -16.887 -4.040 15.927 1.00 77.94 88 SER A CA 1
ATOM 681 C C . SER A 1 88 ? -17.372 -5.027 14.860 1.00 77.94 88 SER A C 1
ATOM 683 O O . SER A 1 88 ? -18.576 -5.159 14.683 1.00 77.94 88 SER A O 1
ATOM 685 N N . GLN A 1 89 ? -16.466 -5.742 14.179 1.00 72.19 89 GLN A N 1
ATOM 686 C CA . GLN A 1 89 ? -16.826 -6.808 13.229 1.00 72.19 89 GLN A CA 1
ATOM 687 C C . GLN A 1 89 ? -17.354 -8.076 13.917 1.00 72.19 89 GLN A C 1
ATOM 689 O O . GLN A 1 89 ? -18.249 -8.725 13.391 1.00 72.19 89 GLN A O 1
ATOM 694 N N . ASN A 1 90 ? -16.842 -8.409 15.106 1.00 63.50 90 ASN A N 1
ATOM 695 C CA . ASN A 1 90 ? -17.257 -9.600 15.859 1.00 63.50 90 ASN A CA 1
ATOM 696 C C . ASN A 1 90 ? -18.526 -9.392 16.708 1.00 63.50 90 ASN A C 1
ATOM 698 O O . ASN A 1 90 ? -18.963 -10.319 17.387 1.00 63.50 90 ASN A O 1
ATOM 702 N N . ALA A 1 91 ? -19.076 -8.176 16.728 1.00 57.22 91 ALA A N 1
ATOM 703 C CA . ALA A 1 91 ? -20.286 -7.822 17.472 1.00 57.22 91 ALA A CA 1
ATOM 704 C C . ALA A 1 91 ? -21.556 -7.797 16.594 1.00 57.22 91 ALA A C 1
ATOM 706 O O . ALA A 1 91 ? -22.607 -7.370 17.076 1.00 57.22 91 ALA A O 1
ATOM 707 N N . GLY A 1 92 ? -21.442 -8.209 15.324 1.00 45.84 92 GLY A N 1
ATOM 708 C CA . GLY A 1 92 ? -22.535 -8.326 14.351 1.00 45.84 92 GLY A CA 1
ATOM 709 C C . GLY A 1 92 ? -23.031 -9.752 14.173 1.00 45.84 92 GLY A C 1
ATOM 710 O O . GLY A 1 92 ? -22.220 -10.688 14.347 1.00 45.84 92 GLY A O 1
#

Radius of gyration: 18.71 Å; chains: 1; bounding box: 52×27×42 Å

Foldseek 3Di:
DPPPDDQDPVDPVSVVVVCVVVVHDPVVVVVCVVVCVVVVVVVVVVVVCVVLVPPDPDWDQADVNPDIDHDPDDPVVVVVRVVVRVVVVVVD